Protein AF-A0A1Q1NN47-F1 (afdb_monomer_lite)

Structure (mmCIF, N/CA/C/O backbone):
data_AF-A0A1Q1NN47-F1
#
_entry.id   AF-A0A1Q1NN47-F1
#
loop_
_atom_site.group_PDB
_atom_site.id
_atom_site.type_symbol
_atom_site.label_atom_id
_atom_site.label_alt_id
_atom_site.label_comp_id
_atom_site.label_asym_id
_atom_site.label_entity_id
_atom_site.label_seq_id
_atom_site.pdbx_PDB_ins_code
_atom_site.Cartn_x
_atom_site.Cartn_y
_atom_site.Cartn_z
_atom_site.occupancy
_atom_site.B_iso_or_equiv
_atom_site.auth_seq_id
_atom_site.auth_comp_id
_atom_site.auth_asym_id
_atom_site.auth_atom_id
_atom_site.pdbx_PDB_model_num
ATOM 1 N N . LEU A 1 1 ? 8.223 21.768 3.312 1.00 83.44 1 LEU A N 1
ATOM 2 C CA . LEU A 1 1 ? 9.516 21.054 3.444 1.00 83.44 1 LEU A CA 1
ATOM 3 C C . LEU A 1 1 ? 9.392 19.547 3.188 1.00 83.44 1 LEU A C 1
ATOM 5 O O . LEU A 1 1 ? 10.105 19.047 2.335 1.00 83.44 1 LEU A O 1
ATOM 9 N N . VAL A 1 2 ? 8.454 18.832 3.823 1.00 91.62 2 VAL A N 1
ATOM 10 C CA . VAL A 1 2 ? 8.261 17.369 3.651 1.00 91.62 2 VAL A CA 1
ATOM 11 C C . VAL A 1 2 ? 8.114 16.928 2.190 1.00 91.62 2 VAL A C 1
ATOM 13 O O . VAL A 1 2 ? 8.801 16.015 1.747 1.00 91.62 2 VAL A O 1
ATOM 16 N N . LYS A 1 3 ? 7.298 17.637 1.402 1.00 92.62 3 LYS A N 1
ATOM 17 C CA . LYS A 1 3 ? 7.143 17.364 -0.038 1.00 92.62 3 LYS A CA 1
ATOM 18 C C . LYS A 1 3 ? 8.458 17.469 -0.817 1.00 92.62 3 LYS A C 1
ATOM 20 O O . LYS A 1 3 ? 8.693 16.683 -1.724 1.00 92.62 3 LYS A O 1
ATOM 25 N N . VAL A 1 4 ? 9.330 18.404 -0.435 1.00 93.56 4 VAL A N 1
ATOM 26 C CA . VAL A 1 4 ? 10.653 18.577 -1.057 1.00 93.56 4 VAL A CA 1
ATOM 27 C C . VAL A 1 4 ? 11.542 17.377 -0.741 1.00 93.56 4 VAL A C 1
ATOM 29 O O . VAL A 1 4 ? 12.167 16.834 -1.644 1.00 93.56 4 VAL A O 1
ATOM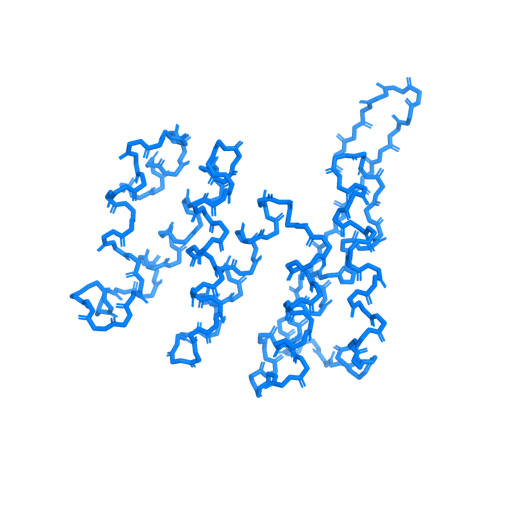 32 N N . LEU A 1 5 ? 11.532 16.907 0.510 1.00 92.31 5 LEU A N 1
ATOM 33 C CA . LEU A 1 5 ? 12.248 15.693 0.917 1.00 92.31 5 LEU A CA 1
ATOM 34 C C . LEU A 1 5 ? 11.745 14.451 0.162 1.00 92.31 5 LEU A C 1
ATOM 36 O O . LEU A 1 5 ? 12.544 13.658 -0.333 1.00 92.31 5 LEU A O 1
ATOM 40 N N . GLY A 1 6 ? 10.424 14.313 0.009 1.00 90.56 6 GLY A N 1
ATOM 41 C CA . GLY A 1 6 ? 9.819 13.244 -0.788 1.00 90.56 6 GLY A CA 1
ATOM 42 C C . GLY A 1 6 ? 10.204 13.310 -2.269 1.00 90.56 6 GLY A C 1
ATOM 43 O O . GLY A 1 6 ? 10.494 12.284 -2.879 1.00 90.56 6 GLY A O 1
ATOM 44 N N . ASN A 1 7 ? 10.271 14.507 -2.853 1.00 93.50 7 ASN A N 1
ATOM 45 C CA . ASN A 1 7 ? 10.697 14.693 -4.243 1.00 93.50 7 ASN A CA 1
ATOM 46 C C . ASN A 1 7 ? 12.189 14.403 -4.445 1.00 93.50 7 ASN A C 1
ATOM 48 O O . ASN A 1 7 ? 12.553 13.810 -5.455 1.00 93.50 7 ASN A O 1
ATOM 52 N N . ALA A 1 8 ? 13.040 14.764 -3.478 1.00 92.69 8 ALA A N 1
ATOM 53 C CA . ALA A 1 8 ? 14.467 14.449 -3.520 1.00 92.69 8 ALA A CA 1
ATOM 54 C C . ALA A 1 8 ? 14.723 12.932 -3.531 1.00 92.69 8 ALA A C 1
ATOM 56 O O . ALA A 1 8 ? 15.737 12.478 -4.064 1.00 92.69 8 ALA A O 1
ATOM 57 N N . ALA A 1 9 ? 13.808 12.149 -2.943 1.00 89.12 9 ALA A N 1
ATOM 58 C CA . ALA A 1 9 ? 13.853 10.689 -2.919 1.00 89.12 9 ALA A CA 1
ATOM 59 C C . ALA A 1 9 ? 15.221 10.149 -2.462 1.00 89.12 9 ALA A C 1
ATOM 61 O O . ALA A 1 9 ? 15.709 9.141 -2.975 1.00 89.12 9 ALA A O 1
ATOM 62 N N . HIS A 1 10 ? 15.899 10.863 -1.562 1.00 91.69 10 HIS A N 1
ATOM 63 C CA . HIS A 1 10 ? 17.239 10.518 -1.102 1.00 91.69 10 HIS A CA 1
ATOM 64 C C . HIS A 1 10 ? 17.143 9.769 0.236 1.00 91.69 10 HIS A C 1
ATOM 66 O O . HIS A 1 10 ? 16.437 10.258 1.118 1.00 91.69 10 HIS A O 1
ATOM 72 N N . PRO A 1 11 ? 17.853 8.642 0.447 1.00 89.00 11 PRO A N 1
ATOM 73 C CA . PRO A 1 11 ? 17.772 7.873 1.696 1.00 89.00 11 PRO A CA 1
ATOM 74 C C . PRO A 1 11 ? 18.042 8.695 2.967 1.00 89.00 11 PRO A C 1
ATOM 76 O O . PRO A 1 11 ? 17.409 8.477 3.995 1.00 89.00 11 PRO A O 1
ATOM 79 N N . SER A 1 12 ? 18.895 9.726 2.898 1.00 91.06 12 SER A N 1
ATOM 80 C CA . SER A 1 12 ? 19.125 10.649 4.029 1.00 91.06 12 SER A CA 1
ATOM 81 C C . SER A 1 12 ? 17.872 11.419 4.477 1.00 91.06 12 SER A C 1
ATOM 83 O O . SER A 1 12 ? 17.802 11.863 5.622 1.00 91.06 12 SER A O 1
ATOM 85 N N . SER A 1 13 ? 16.869 11.549 3.603 1.00 92.38 13 SER A N 1
ATOM 86 C CA . SER A 1 13 ? 15.573 12.163 3.911 1.00 92.38 13 SER A CA 1
ATOM 87 C C . SER A 1 13 ? 14.682 11.264 4.766 1.00 92.38 13 SER A C 1
ATOM 89 O O . SER A 1 13 ? 13.721 11.751 5.355 1.00 92.38 13 SER A O 1
ATOM 91 N N . LEU A 1 14 ? 14.998 9.971 4.889 1.00 91.56 14 LEU A N 1
ATOM 92 C CA . LEU A 1 14 ? 14.208 9.028 5.674 1.00 91.56 14 LEU A CA 1
ATOM 93 C C . LEU A 1 14 ? 14.142 9.451 7.146 1.00 91.56 14 LEU A C 1
ATOM 95 O O . LEU A 1 14 ? 13.059 9.582 7.696 1.00 91.56 14 LEU A O 1
ATOM 99 N N . LYS A 1 15 ? 15.291 9.742 7.765 1.00 91.69 15 LYS A N 1
ATOM 100 C CA . LYS A 1 15 ? 15.379 10.121 9.185 1.00 91.69 15 LYS A CA 1
ATOM 101 C C . LYS A 1 15 ? 14.536 11.357 9.553 1.00 91.69 15 LYS A C 1
ATOM 103 O O . LYS A 1 15 ? 13.848 11.312 10.569 1.00 91.69 15 LYS A O 1
ATOM 108 N N . PRO A 1 16 ? 14.568 12.478 8.807 1.00 93.69 16 PRO A N 1
ATOM 109 C CA . PRO A 1 16 ? 13.686 13.605 9.100 1.00 93.69 16 PRO A CA 1
ATOM 110 C C . PRO A 1 16 ? 12.209 13.317 8.797 1.00 93.69 16 PRO A C 1
ATOM 112 O O . PRO A 1 16 ? 11.361 13.834 9.517 1.00 93.69 16 PRO A O 1
ATOM 115 N N . ILE A 1 17 ? 11.883 12.490 7.794 1.00 94.00 17 ILE A N 1
ATOM 116 C CA . ILE A 1 17 ? 10.488 12.105 7.511 1.00 94.00 17 ILE A CA 1
ATOM 117 C C . ILE A 1 17 ? 9.939 11.202 8.624 1.00 94.00 17 ILE A C 1
ATOM 119 O O . ILE A 1 17 ? 8.831 11.427 9.097 1.00 94.00 17 ILE A O 1
ATOM 123 N N . THR A 1 18 ? 10.705 10.218 9.101 1.00 92.62 18 THR A N 1
ATOM 124 C CA . THR A 1 18 ? 10.238 9.296 10.149 1.00 92.62 18 THR A CA 1
ATOM 125 C C . THR A 1 18 ? 9.965 10.003 11.469 1.00 92.62 18 THR A C 1
ATOM 127 O O . THR A 1 18 ? 9.020 9.648 12.166 1.00 92.62 18 THR A O 1
ATOM 130 N N . LYS A 1 19 ? 10.720 11.063 11.778 1.00 93.00 19 LYS A N 1
ATOM 131 C CA . LYS A 1 19 ? 10.504 11.908 12.963 1.00 93.00 19 LYS A CA 1
ATOM 132 C C . LYS A 1 19 ? 9.156 12.624 13.004 1.00 93.00 19 LYS A C 1
ATOM 134 O O . LYS A 1 19 ? 8.792 13.099 14.071 1.00 93.00 19 LYS A O 1
ATOM 139 N N . ILE A 1 20 ? 8.463 12.757 11.877 1.00 94.19 20 ILE A N 1
ATOM 140 C CA . ILE A 1 20 ? 7.164 13.440 11.795 1.00 94.19 20 ILE A CA 1
ATOM 141 C C . ILE A 1 20 ? 6.019 12.482 11.456 1.00 94.19 20 ILE A C 1
ATOM 143 O O . ILE A 1 20 ? 4.898 12.931 11.225 1.00 94.19 20 ILE A O 1
ATOM 147 N N . LEU A 1 21 ? 6.289 11.175 11.392 1.00 94.69 21 LEU A N 1
ATOM 148 C CA . LEU A 1 21 ? 5.246 10.178 11.196 1.00 94.69 21 LEU A CA 1
ATOM 149 C C . LEU A 1 21 ? 4.382 10.048 12.456 1.00 94.69 21 LEU A C 1
ATOM 151 O O . LEU A 1 21 ? 4.880 10.250 13.564 1.00 94.69 21 LEU A O 1
ATOM 155 N N . PRO A 1 22 ? 3.101 9.683 12.298 1.00 93.56 22 PRO A N 1
ATOM 156 C CA . PRO A 1 22 ? 2.161 9.480 13.399 1.00 93.56 22 PRO A CA 1
ATOM 157 C C . PRO A 1 22 ? 2.473 8.180 14.159 1.00 93.56 22 PRO A C 1
ATOM 159 O O . PRO A 1 22 ? 1.670 7.260 14.187 1.00 93.56 22 PRO A O 1
ATOM 162 N N . ILE A 1 23 ? 3.662 8.052 14.743 1.00 88.44 23 ILE A N 1
ATOM 163 C CA . ILE A 1 23 ? 4.019 6.870 15.532 1.00 88.44 23 ILE A CA 1
ATOM 164 C C . ILE A 1 23 ? 3.505 7.081 16.954 1.00 88.44 23 ILE A C 1
ATOM 166 O O . ILE A 1 23 ? 3.844 8.081 17.599 1.00 88.44 23 ILE A O 1
ATOM 170 N N . HIS A 1 24 ? 2.689 6.145 17.440 1.00 79.44 24 HIS A N 1
ATOM 171 C CA . HIS A 1 24 ? 2.130 6.194 18.787 1.00 79.44 24 HIS A CA 1
ATOM 172 C C . HIS A 1 24 ? 3.230 6.369 19.850 1.00 79.44 24 HIS A C 1
ATOM 174 O O . HIS A 1 24 ? 4.316 5.802 19.738 1.00 79.44 24 HIS A O 1
ATOM 180 N N . GLY A 1 25 ? 2.962 7.178 20.878 1.00 79.50 25 GLY A N 1
ATOM 181 C CA . GLY A 1 25 ? 3.923 7.455 21.954 1.00 79.50 25 GLY A CA 1
ATOM 182 C C . GLY A 1 25 ? 5.038 8.449 21.602 1.00 79.50 25 GLY A C 1
ATOM 183 O O . GLY A 1 25 ? 5.882 8.734 22.447 1.00 79.50 25 GLY A O 1
ATOM 184 N N . THR A 1 26 ? 5.049 9.013 20.390 1.00 86.25 26 THR A N 1
ATOM 185 C CA . THR A 1 26 ? 6.003 10.067 20.007 1.00 86.25 26 THR A CA 1
ATOM 186 C C . THR A 1 26 ? 5.362 11.454 20.049 1.00 86.25 26 THR A C 1
ATOM 188 O O . THR A 1 26 ? 4.160 11.605 19.836 1.00 86.25 26 THR A O 1
ATOM 191 N N . ALA A 1 27 ? 6.178 12.500 20.230 1.00 86.06 27 ALA A N 1
ATOM 192 C CA . ALA A 1 27 ? 5.720 13.889 20.113 1.00 86.06 27 ALA A CA 1
ATOM 193 C C . ALA A 1 27 ? 5.141 14.211 18.720 1.00 86.06 27 ALA A C 1
ATOM 195 O O . ALA A 1 27 ? 4.369 15.151 18.572 1.00 86.06 27 ALA A O 1
ATOM 196 N N . ALA A 1 28 ? 5.486 13.424 17.698 1.00 89.81 28 ALA A N 1
ATOM 197 C CA . ALA A 1 28 ? 4.961 13.587 16.351 1.00 89.81 28 ALA A CA 1
ATOM 198 C C . ALA A 1 28 ? 3.490 13.171 16.221 1.00 89.81 28 ALA A C 1
ATOM 200 O O . ALA A 1 28 ? 2.819 13.628 15.298 1.00 89.81 28 ALA A O 1
ATOM 201 N N . ALA A 1 29 ? 2.961 12.355 17.141 1.00 89.00 29 ALA A N 1
ATOM 202 C CA . ALA A 1 29 ? 1.569 11.909 17.108 1.00 89.00 29 ALA A CA 1
ATOM 203 C C . ALA A 1 29 ? 0.558 13.065 17.240 1.00 89.00 29 ALA A C 1
ATOM 205 O O . ALA A 1 29 ? -0.561 12.944 16.752 1.00 89.00 29 ALA A O 1
ATOM 206 N N . SER A 1 30 ? 0.950 14.195 17.843 1.00 90.19 30 SER A N 1
ATOM 207 C CA . SER A 1 30 ? 0.106 15.391 17.981 1.00 90.19 30 SER A CA 1
ATOM 208 C C . SER A 1 30 ? 0.182 16.352 16.790 1.00 90.19 30 SER A C 1
ATOM 210 O O . SER A 1 30 ? -0.517 17.368 16.777 1.00 90.19 30 SER A O 1
ATOM 212 N N . LEU A 1 31 ? 1.023 16.066 15.788 1.00 94.75 31 LEU A N 1
ATOM 213 C CA . LEU A 1 31 ? 1.097 16.898 14.590 1.00 94.75 31 LEU A CA 1
ATOM 214 C C . LEU A 1 31 ? -0.227 16.844 13.806 1.00 94.75 31 LEU A C 1
ATOM 216 O O . LEU A 1 31 ? -0.955 15.854 13.873 1.00 94.75 31 LEU A O 1
ATOM 220 N N . PRO A 1 32 ? -0.549 17.888 13.022 1.00 95.50 32 PRO A N 1
ATOM 221 C CA . PRO A 1 32 ? -1.773 17.901 12.234 1.00 95.50 32 PRO A CA 1
ATOM 222 C C . PRO A 1 32 ? -1.837 16.747 11.226 1.00 95.50 32 PRO A C 1
ATOM 224 O O . PRO A 1 32 ? -0.850 16.453 10.552 1.00 95.50 32 PRO A O 1
ATOM 227 N N . MET A 1 33 ? -3.038 16.203 11.016 1.00 94.94 33 MET A N 1
ATOM 228 C CA . MET A 1 33 ? -3.344 15.140 10.043 1.00 94.94 33 MET A CA 1
ATOM 229 C C . MET A 1 33 ? -2.698 15.364 8.663 1.00 94.94 33 MET A C 1
ATOM 231 O O . MET A 1 33 ? -2.141 14.448 8.060 1.00 94.94 33 MET A O 1
ATOM 235 N N . ARG A 1 34 ? -2.712 16.609 8.169 1.00 95.88 34 ARG A N 1
ATOM 236 C CA . ARG A 1 34 ? -2.094 16.979 6.886 1.00 95.88 34 ARG A CA 1
ATOM 237 C C . ARG A 1 34 ? -0.582 16.732 6.859 1.00 95.88 34 ARG A C 1
ATOM 239 O O . ARG A 1 34 ? -0.053 16.322 5.832 1.00 95.88 34 ARG A O 1
ATOM 246 N N . VAL A 1 35 ? 0.108 16.982 7.973 1.00 95.94 35 VAL A N 1
ATOM 247 C CA . VAL A 1 35 ? 1.553 16.747 8.104 1.00 95.94 35 VAL A CA 1
ATOM 248 C C . VAL A 1 35 ? 1.843 15.252 8.063 1.00 95.94 35 VAL A C 1
ATOM 250 O O . VAL A 1 35 ? 2.758 14.839 7.354 1.00 95.94 35 VAL A O 1
ATOM 253 N N . HIS A 1 36 ? 1.035 14.438 8.746 1.00 96.62 36 HIS A N 1
ATOM 254 C CA . HIS A 1 36 ? 1.153 12.979 8.694 1.00 96.62 36 HIS A CA 1
ATOM 255 C C . HIS A 1 36 ? 0.914 12.434 7.288 1.00 96.62 36 HIS A C 1
ATOM 257 O O . HIS A 1 36 ? 1.710 11.633 6.807 1.00 96.62 36 HIS A O 1
ATOM 263 N N . ALA A 1 37 ? -0.132 12.900 6.604 1.00 97.50 37 ALA A N 1
ATOM 264 C CA . ALA A 1 37 ? -0.431 12.492 5.235 1.00 97.50 37 ALA A CA 1
ATOM 265 C C . ALA A 1 37 ? 0.723 12.831 4.273 1.00 97.50 37 ALA A C 1
ATOM 267 O O . ALA A 1 37 ? 1.180 11.966 3.522 1.00 97.50 37 ALA A O 1
ATOM 268 N N . ASP A 1 38 ? 1.248 14.060 4.343 1.00 96.50 38 ASP A N 1
ATOM 269 C CA . ASP A 1 38 ? 2.403 14.484 3.543 1.00 96.50 38 ASP A CA 1
ATOM 270 C C . ASP A 1 38 ? 3.661 13.657 3.875 1.00 96.50 38 ASP A C 1
ATOM 272 O O . ASP A 1 38 ? 4.425 13.317 2.970 1.00 96.50 38 ASP A O 1
ATOM 276 N N . ALA A 1 39 ? 3.877 13.307 5.149 1.00 96.50 39 ALA A N 1
ATOM 277 C CA . ALA A 1 39 ? 5.006 12.486 5.587 1.00 96.50 39 ALA A CA 1
ATOM 278 C C . ALA A 1 39 ? 4.922 11.053 5.053 1.00 96.50 39 ALA A C 1
ATOM 280 O O . ALA A 1 39 ? 5.902 10.554 4.503 1.00 96.50 39 ALA A O 1
ATOM 281 N N . ILE A 1 40 ? 3.751 10.419 5.150 1.00 97.31 40 ILE A N 1
ATOM 282 C CA . ILE A 1 40 ? 3.515 9.076 4.610 1.00 97.31 40 ILE A CA 1
ATOM 283 C C . ILE A 1 40 ? 3.732 9.085 3.096 1.00 97.31 40 ILE A C 1
ATOM 285 O O . ILE A 1 40 ? 4.507 8.286 2.577 1.00 97.31 40 ILE A O 1
ATOM 289 N N . MET A 1 41 ? 3.131 10.034 2.378 1.00 96.88 41 MET A N 1
ATOM 290 C CA . MET A 1 41 ? 3.252 10.093 0.918 1.00 96.88 41 MET A CA 1
ATOM 291 C C . MET A 1 41 ? 4.666 10.434 0.434 1.00 96.88 41 MET A C 1
ATOM 293 O O . MET A 1 41 ? 5.054 10.008 -0.656 1.00 96.88 41 MET A O 1
ATOM 297 N N . ALA A 1 42 ? 5.472 11.136 1.234 1.00 95.88 42 ALA A N 1
ATOM 298 C CA . ALA A 1 42 ? 6.878 11.383 0.916 1.00 95.88 42 ALA A CA 1
ATOM 299 C C . ALA A 1 42 ? 7.715 10.089 0.864 1.00 95.88 42 ALA A C 1
ATOM 301 O O . ALA A 1 42 ? 8.707 10.035 0.133 1.00 95.88 42 ALA A O 1
ATOM 302 N N . LEU A 1 43 ? 7.298 9.029 1.566 1.00 96.25 43 LEU A N 1
ATOM 303 C CA . LEU A 1 43 ? 7.978 7.731 1.550 1.00 96.25 43 LEU A CA 1
ATOM 304 C C . LEU A 1 43 ? 7.865 7.015 0.198 1.00 96.25 43 LEU A C 1
ATOM 306 O O . LEU A 1 43 ? 8.749 6.233 -0.140 1.00 96.25 43 LEU A O 1
ATOM 310 N N . ARG A 1 44 ? 6.833 7.303 -0.609 1.00 94.25 44 ARG A N 1
ATOM 311 C CA . ARG A 1 44 ? 6.580 6.620 -1.892 1.00 94.25 44 ARG A CA 1
ATOM 312 C C . ARG A 1 44 ? 7.781 6.650 -2.836 1.00 94.25 44 ARG A C 1
ATOM 314 O O . ARG A 1 44 ? 8.124 5.645 -3.446 1.00 94.25 44 ARG A O 1
ATOM 321 N N . ASN A 1 45 ? 8.427 7.804 -2.984 1.00 90.31 45 ASN A N 1
ATOM 322 C CA . ASN A 1 45 ? 9.558 7.910 -3.906 1.00 90.31 45 ASN A CA 1
ATOM 323 C C . ASN A 1 45 ? 10.823 7.255 -3.334 1.00 90.31 45 ASN A C 1
ATOM 325 O O . ASN A 1 45 ? 11.625 6.713 -4.090 1.00 90.31 45 ASN A O 1
ATOM 329 N N . ILE A 1 46 ? 10.981 7.269 -2.006 1.00 92.56 46 ILE A N 1
ATOM 330 C CA . ILE A 1 46 ? 12.075 6.582 -1.308 1.00 92.56 46 ILE A CA 1
ATOM 331 C C . ILE A 1 46 ? 11.892 5.060 -1.396 1.00 92.56 46 ILE A C 1
ATOM 333 O O . ILE A 1 46 ? 12.881 4.344 -1.520 1.00 92.56 46 ILE A O 1
ATOM 337 N N . ALA A 1 47 ? 10.650 4.568 -1.443 1.00 93.38 47 ALA A N 1
ATOM 338 C CA . ALA A 1 47 ? 10.310 3.149 -1.587 1.00 93.38 47 ALA A CA 1
ATOM 339 C C . ALA A 1 47 ? 10.961 2.488 -2.809 1.00 93.38 47 ALA A C 1
ATOM 341 O O . ALA A 1 47 ? 11.267 1.301 -2.784 1.00 93.38 47 ALA A O 1
ATOM 342 N N . LYS A 1 48 ? 11.221 3.266 -3.867 1.00 89.38 48 LYS A N 1
ATOM 343 C CA . LYS A 1 48 ? 11.900 2.791 -5.081 1.00 89.38 48 LYS A CA 1
ATOM 344 C C . LYS A 1 48 ? 13.387 2.492 -4.859 1.00 89.38 48 LYS A C 1
ATOM 346 O O . LYS A 1 48 ? 13.968 1.754 -5.647 1.00 89.38 48 LYS A O 1
ATOM 351 N N . LYS A 1 49 ? 14.000 3.078 -3.825 1.00 90.69 49 LYS A N 1
ATOM 352 C CA . LYS A 1 49 ? 15.418 2.903 -3.467 1.00 90.69 49 LYS A CA 1
ATOM 353 C C . LYS A 1 49 ? 15.601 2.008 -2.243 1.00 90.69 49 LYS A C 1
ATOM 355 O O . LYS A 1 49 ? 16.473 1.154 -2.253 1.00 90.69 49 LYS A O 1
ATOM 360 N N . GLU A 1 50 ? 14.753 2.181 -1.230 1.00 93.38 50 GLU A N 1
ATOM 361 C CA . GLU A 1 50 ? 14.829 1.486 0.063 1.00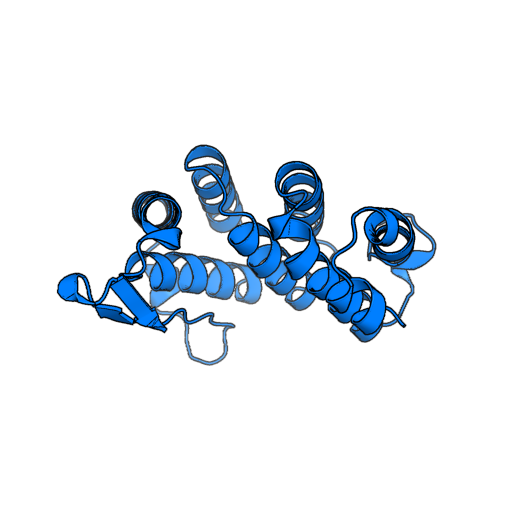 93.38 50 GLU A CA 1
ATOM 362 C C . GLU A 1 50 ? 13.543 0.682 0.358 1.00 93.38 50 GLU A C 1
ATOM 364 O O . GLU A 1 50 ? 12.873 0.924 1.366 1.00 93.38 50 GLU A O 1
ATOM 369 N N . PRO A 1 51 ? 13.132 -0.266 -0.509 1.00 94.69 51 PRO A N 1
ATOM 370 C CA . PRO A 1 51 ? 11.814 -0.897 -0.421 1.00 94.69 51 PRO A CA 1
ATOM 371 C C . PRO A 1 51 ? 11.590 -1.648 0.894 1.00 94.69 51 PRO A C 1
ATOM 373 O O . PRO A 1 51 ? 10.501 -1.566 1.445 1.00 94.69 51 PRO A O 1
ATOM 376 N N . ARG A 1 52 ? 12.609 -2.333 1.433 1.00 93.94 52 ARG A N 1
ATOM 377 C CA . ARG A 1 52 ? 12.483 -3.137 2.665 1.00 93.94 52 ARG A CA 1
ATOM 378 C C . ARG A 1 52 ? 12.179 -2.276 3.892 1.00 93.94 52 ARG A C 1
ATOM 380 O O . ARG A 1 52 ? 11.204 -2.524 4.590 1.00 93.94 52 ARG A O 1
ATOM 387 N N . MET A 1 53 ? 12.959 -1.215 4.098 1.00 93.31 53 MET A N 1
ATOM 388 C CA . MET A 1 53 ? 12.747 -0.277 5.206 1.00 93.31 53 MET A CA 1
ATOM 389 C C . MET A 1 53 ? 11.375 0.407 5.101 1.00 93.31 53 MET A C 1
ATOM 391 O O . MET A 1 53 ? 10.663 0.557 6.091 1.00 93.31 53 MET A O 1
ATOM 395 N N . ILE A 1 54 ? 10.973 0.803 3.887 1.00 96.12 54 ILE A N 1
ATOM 396 C CA . ILE A 1 54 ? 9.660 1.419 3.675 1.00 96.12 54 ILE A CA 1
ATOM 397 C C . ILE A 1 54 ? 8.517 0.418 3.886 1.00 96.12 54 ILE A C 1
ATOM 399 O O . ILE A 1 54 ? 7.480 0.810 4.416 1.00 96.12 54 ILE A O 1
ATOM 403 N N . GLN A 1 55 ? 8.693 -0.856 3.525 1.00 96.56 55 GLN A N 1
ATOM 404 C CA . GLN A 1 55 ? 7.703 -1.910 3.776 1.00 96.56 55 GLN A CA 1
ATOM 405 C C . GLN A 1 55 ? 7.403 -2.062 5.263 1.00 96.56 55 GLN A C 1
ATOM 407 O O . GLN A 1 55 ? 6.234 -2.058 5.638 1.00 96.56 55 GLN A O 1
ATOM 412 N N . GLU A 1 56 ? 8.436 -2.165 6.099 1.00 94.62 56 GLU A N 1
ATOM 413 C CA . GLU A 1 56 ? 8.282 -2.320 7.550 1.00 94.62 56 GLU A CA 1
ATOM 414 C C . GLU A 1 56 ? 7.513 -1.140 8.153 1.00 94.62 56 GLU A C 1
ATOM 416 O O . GLU A 1 56 ? 6.529 -1.321 8.871 1.00 94.62 56 GLU A O 1
ATOM 421 N N . LEU A 1 57 ? 7.901 0.077 7.771 1.00 95.31 57 LEU A N 1
ATOM 422 C CA . LEU A 1 57 ? 7.281 1.306 8.247 1.00 95.31 57 LEU A CA 1
ATOM 423 C C . LEU A 1 57 ? 5.827 1.458 7.776 1.00 95.31 57 LEU A C 1
ATOM 425 O O . LEU A 1 57 ? 4.942 1.792 8.563 1.00 95.31 57 LEU A O 1
ATOM 429 N N . ALA A 1 58 ? 5.560 1.200 6.494 1.00 97.19 58 ALA A N 1
ATOM 430 C CA . ALA A 1 58 ? 4.215 1.273 5.934 1.00 97.19 58 ALA A CA 1
ATOM 431 C C . ALA A 1 58 ? 3.296 0.202 6.536 1.00 97.19 58 ALA A C 1
ATOM 433 O O . ALA A 1 58 ? 2.133 0.485 6.821 1.00 97.19 58 ALA A O 1
ATOM 434 N N . LEU A 1 59 ? 3.813 -1.006 6.783 1.00 96.69 59 LEU A N 1
ATOM 435 C CA . LEU A 1 59 ? 3.059 -2.069 7.438 1.00 96.69 59 LEU A CA 1
ATOM 436 C C . LEU A 1 59 ? 2.722 -1.702 8.888 1.00 96.69 59 LEU A C 1
ATOM 438 O O . LEU A 1 59 ? 1.573 -1.867 9.294 1.00 96.69 59 LEU A O 1
ATOM 442 N N . GLN A 1 60 ? 3.677 -1.147 9.642 1.00 95.50 60 GLN A N 1
ATOM 443 C CA . GLN A 1 60 ? 3.442 -0.676 11.009 1.00 95.50 60 GLN A CA 1
ATOM 444 C C . GLN A 1 60 ? 2.316 0.367 11.054 1.00 95.50 60 GLN A C 1
ATOM 446 O O . GLN A 1 60 ? 1.370 0.226 11.827 1.00 95.50 60 GLN A O 1
ATOM 451 N N . LEU A 1 61 ? 2.375 1.375 10.179 1.00 96.50 61 LEU A N 1
ATOM 452 C CA . LEU A 1 61 ? 1.346 2.416 10.077 1.00 96.50 61 LEU A CA 1
ATOM 453 C C . LEU A 1 61 ? -0.010 1.857 9.631 1.00 96.50 61 LEU A C 1
ATOM 455 O O . LEU A 1 61 ? -1.054 2.301 10.100 1.00 96.50 61 LEU A O 1
ATOM 459 N N . TYR A 1 62 ? -0.012 0.881 8.723 1.00 97.69 62 TYR A N 1
ATOM 460 C CA . TYR A 1 62 ? -1.237 0.230 8.274 1.00 97.69 62 TYR A CA 1
ATOM 461 C C . TYR A 1 62 ? -1.909 -0.572 9.395 1.00 97.69 62 TYR A C 1
ATOM 463 O O . TYR A 1 62 ? -3.138 -0.586 9.488 1.00 97.69 62 TYR A O 1
ATOM 471 N N . MET A 1 63 ? -1.127 -1.256 10.231 1.00 95.81 63 MET A N 1
ATOM 472 C CA . MET A 1 63 ? -1.637 -2.129 11.291 1.00 95.81 63 MET A CA 1
ATOM 473 C C . MET A 1 63 ? -2.123 -1.374 12.530 1.00 95.81 63 MET A C 1
ATOM 475 O O . MET A 1 63 ? -2.969 -1.908 13.249 1.00 95.81 63 MET A O 1
ATOM 479 N N . ASP A 1 64 ? -1.652 -0.148 12.760 1.00 95.19 64 ASP A N 1
ATOM 480 C CA . ASP A 1 64 ? -2.093 0.677 13.885 1.00 95.19 64 ASP A CA 1
ATOM 481 C C . ASP A 1 64 ? -3.578 1.058 13.742 1.00 95.19 64 ASP A C 1
ATOM 483 O O . ASP A 1 64 ? -3.960 1.877 12.906 1.00 95.19 64 ASP A O 1
ATOM 487 N N . LYS A 1 65 ? -4.439 0.445 14.561 1.00 94.69 65 LYS A N 1
ATOM 488 C CA . LYS A 1 65 ? -5.890 0.687 14.553 1.00 94.69 65 LYS A CA 1
ATOM 489 C C . LYS A 1 65 ? -6.285 2.014 15.201 1.00 94.69 65 LYS A C 1
ATOM 491 O O . LYS A 1 65 ? -7.398 2.471 14.956 1.00 94.69 65 LYS A O 1
ATOM 496 N N . ALA A 1 66 ? -5.404 2.622 15.997 1.00 93.19 66 ALA A N 1
ATOM 497 C CA . ALA A 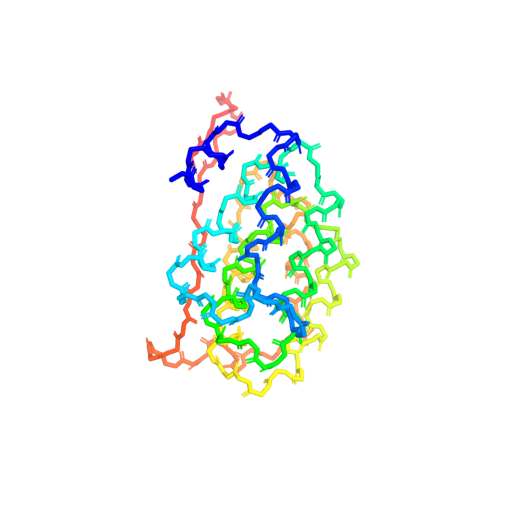1 66 ? -5.633 3.938 16.585 1.00 93.19 66 ALA A CA 1
ATOM 498 C C . ALA A 1 66 ? -5.387 5.067 15.571 1.00 93.19 66 ALA A C 1
ATOM 500 O O . ALA A 1 66 ? -5.854 6.190 15.768 1.00 93.19 66 ALA A O 1
ATOM 501 N N . LEU A 1 67 ? -4.683 4.778 14.470 1.00 95.25 67 LEU A N 1
ATOM 502 C CA . LEU A 1 67 ? -4.457 5.736 13.398 1.00 95.25 67 LEU A CA 1
ATOM 503 C C . LEU A 1 67 ? -5.745 6.080 12.649 1.00 95.25 67 LEU A C 1
ATOM 505 O O . LEU A 1 67 ? -6.588 5.224 12.365 1.00 95.25 67 LEU A O 1
ATOM 509 N N . HIS A 1 68 ? -5.836 7.338 12.216 1.00 96.44 68 HIS A N 1
ATOM 510 C CA . HIS A 1 68 ? -6.927 7.782 11.359 1.00 96.44 68 HIS A CA 1
ATOM 511 C C . HIS A 1 68 ? -7.002 6.911 10.082 1.00 96.44 68 HIS A C 1
ATOM 513 O O . HIS A 1 68 ? -5.967 6.692 9.441 1.00 96.44 68 HIS A O 1
ATOM 519 N N . PRO A 1 69 ? -8.196 6.441 9.660 1.00 97.88 69 PRO A N 1
ATOM 520 C CA . PRO A 1 69 ? -8.347 5.503 8.541 1.00 97.88 69 PRO A CA 1
ATOM 521 C C . PRO A 1 69 ? -7.666 5.957 7.250 1.00 97.88 69 PRO A C 1
ATOM 523 O O . PRO A 1 69 ? -7.079 5.148 6.539 1.00 97.88 69 PRO A O 1
ATOM 526 N N . GLU A 1 70 ? -7.699 7.257 6.964 1.00 97.88 70 GLU A N 1
ATOM 527 C CA . GLU A 1 70 ? -7.028 7.833 5.798 1.00 97.88 70 GLU A CA 1
ATOM 528 C C . GLU A 1 70 ? -5.510 7.640 5.832 1.00 97.88 70 GLU A C 1
ATOM 530 O O . GLU A 1 70 ? -4.942 7.231 4.826 1.00 97.88 70 GLU A O 1
ATOM 535 N N . LEU A 1 71 ? -4.851 7.809 6.983 1.00 98.06 71 LEU A N 1
ATOM 536 C CA . LEU A 1 71 ? -3.406 7.575 7.098 1.00 98.06 71 LEU A CA 1
ATOM 537 C C . LEU A 1 71 ? -3.061 6.104 6.851 1.00 98.06 71 LEU A C 1
ATOM 539 O O . LEU A 1 71 ? -2.077 5.808 6.176 1.00 98.06 71 LEU A O 1
ATOM 543 N N . ARG A 1 72 ? -3.909 5.182 7.322 1.00 98.25 72 ARG A N 1
ATOM 544 C CA . ARG A 1 72 ? -3.762 3.739 7.070 1.00 98.25 72 ARG A CA 1
ATOM 545 C C . ARG A 1 72 ? -3.943 3.417 5.584 1.00 98.25 72 ARG A C 1
ATOM 547 O O . ARG A 1 72 ? -3.184 2.629 5.027 1.00 98.25 72 ARG A O 1
ATOM 554 N N . MET A 1 73 ? -4.899 4.056 4.908 1.00 98.69 73 MET A N 1
ATOM 555 C CA . MET A 1 73 ? -5.081 3.917 3.456 1.00 98.69 73 MET A CA 1
ATOM 556 C C . MET A 1 73 ? -3.875 4.460 2.674 1.00 98.69 73 MET A C 1
ATOM 558 O O . MET A 1 73 ? -3.408 3.795 1.752 1.00 98.69 73 MET A O 1
ATOM 562 N N . LEU A 1 74 ? -3.303 5.603 3.072 1.00 98.38 74 LEU A N 1
ATOM 563 C CA . LEU A 1 74 ? -2.067 6.124 2.470 1.00 98.38 74 LEU A CA 1
ATOM 564 C C . LEU A 1 74 ? -0.876 5.186 2.713 1.00 98.38 74 LEU A C 1
ATOM 566 O O . LEU A 1 74 ? -0.103 4.927 1.793 1.00 98.38 74 LEU A O 1
ATOM 570 N N . ALA A 1 75 ? -0.757 4.617 3.915 1.00 98.19 75 ALA A N 1
ATOM 571 C CA . ALA A 1 75 ? 0.261 3.614 4.216 1.00 98.19 75 ALA A CA 1
ATOM 572 C C . ALA A 1 75 ? 0.094 2.360 3.340 1.00 98.19 75 ALA A C 1
ATOM 574 O O . ALA A 1 75 ? 1.082 1.826 2.845 1.00 98.19 75 ALA A O 1
ATOM 575 N N . CYS A 1 76 ? -1.145 1.940 3.060 1.00 98.31 76 CYS A N 1
ATOM 576 C CA . CYS A 1 76 ? -1.428 0.867 2.106 1.00 98.31 76 CYS A CA 1
ATOM 577 C C . CYS A 1 76 ? -0.926 1.210 0.694 1.00 98.31 76 CYS A C 1
ATOM 579 O O . CYS A 1 76 ? -0.307 0.360 0.062 1.00 98.31 76 CYS A O 1
ATOM 581 N N . ILE A 1 77 ? -1.142 2.436 0.199 1.00 97.94 77 ILE A N 1
ATOM 582 C CA . ILE A 1 77 ? -0.603 2.867 -1.106 1.00 97.94 77 ILE A CA 1
ATOM 583 C C . ILE A 1 77 ? 0.926 2.747 -1.105 1.00 97.94 77 ILE A C 1
ATOM 585 O O . ILE A 1 77 ? 1.499 2.101 -1.977 1.00 97.94 77 ILE A O 1
ATOM 589 N N . VAL A 1 78 ? 1.588 3.324 -0.097 1.00 97.81 78 VAL A N 1
ATOM 590 C CA . VAL A 1 78 ? 3.054 3.289 0.033 1.00 97.81 78 VAL A CA 1
ATOM 591 C C . VAL A 1 78 ? 3.574 1.853 0.113 1.00 97.81 78 VAL A C 1
ATOM 593 O O . VAL A 1 78 ? 4.593 1.540 -0.498 1.00 97.81 78 VAL A O 1
ATOM 596 N N . LEU A 1 79 ? 2.865 0.962 0.808 1.00 97.94 79 LEU A N 1
ATOM 597 C CA . LEU A 1 79 ? 3.215 -0.451 0.880 1.00 97.94 79 LEU A CA 1
ATOM 598 C C . LEU A 1 79 ? 3.215 -1.094 -0.512 1.00 97.94 79 LEU A C 1
ATOM 600 O O . LEU A 1 79 ? 4.167 -1.790 -0.846 1.00 97.94 79 LEU A O 1
ATOM 604 N N . PHE A 1 80 ? 2.209 -0.846 -1.353 1.00 97.00 80 PHE A N 1
ATOM 605 C CA . PHE A 1 80 ? 2.156 -1.427 -2.702 1.00 97.00 80 PHE A CA 1
ATOM 606 C C . PHE A 1 80 ? 3.182 -0.829 -3.676 1.00 97.00 80 PHE A C 1
ATOM 608 O O . PHE A 1 80 ? 3.673 -1.539 -4.553 1.00 97.00 80 PHE A O 1
ATOM 615 N N . GLU A 1 81 ? 3.605 0.417 -3.465 1.00 94.75 81 GLU A N 1
ATOM 616 C CA . GLU A 1 81 ? 4.679 1.071 -4.235 1.00 94.75 81 GLU A CA 1
ATOM 617 C C . GLU A 1 81 ? 6.045 0.390 -4.049 1.00 94.75 81 GLU A C 1
ATOM 619 O O . GLU A 1 81 ? 6.909 0.451 -4.924 1.00 94.75 81 GLU A O 1
ATOM 624 N N . THR A 1 82 ? 6.228 -0.334 -2.942 1.00 96.12 82 THR A N 1
ATOM 625 C CA . THR A 1 82 ? 7.431 -1.147 -2.688 1.00 96.12 82 THR A CA 1
ATOM 626 C C . THR A 1 82 ? 7.444 -2.474 -3.457 1.00 96.12 82 THR A C 1
ATOM 628 O O . THR A 1 82 ? 8.409 -3.228 -3.345 1.00 96.12 82 THR A O 1
ATOM 631 N N . ARG A 1 83 ? 6.374 -2.785 -4.207 1.00 95.69 83 ARG A N 1
ATOM 632 C CA . ARG A 1 83 ? 6.145 -4.069 -4.893 1.00 95.69 83 ARG A CA 1
ATOM 633 C C . ARG A 1 83 ? 6.254 -5.259 -3.925 1.00 95.69 83 ARG A C 1
ATOM 635 O O . ARG A 1 83 ? 7.190 -6.057 -4.020 1.00 95.69 83 ARG A O 1
ATOM 642 N N . PRO A 1 84 ? 5.318 -5.365 -2.964 1.00 96.94 84 PRO A N 1
ATOM 643 C CA . PRO A 1 84 ? 5.382 -6.349 -1.893 1.00 96.94 84 PRO A CA 1
ATOM 644 C C . PRO A 1 84 ? 5.351 -7.780 -2.437 1.00 96.94 84 PRO A C 1
ATOM 646 O O . PRO A 1 84 ? 4.745 -8.071 -3.470 1.00 96.94 84 PRO A O 1
ATOM 649 N N . THR A 1 85 ? 5.999 -8.691 -1.714 1.00 97.06 85 THR A N 1
ATOM 650 C CA . THR A 1 85 ? 6.032 -10.113 -2.070 1.00 97.06 85 THR A CA 1
ATOM 651 C C . THR A 1 85 ? 4.662 -10.771 -1.877 1.00 97.06 85 THR A C 1
ATOM 653 O O . THR A 1 85 ? 3.825 -10.290 -1.111 1.00 97.06 85 THR A O 1
ATOM 656 N N . MET A 1 86 ? 4.454 -11.931 -2.511 1.00 97.75 86 MET A N 1
ATOM 657 C CA . MET A 1 86 ? 3.258 -12.768 -2.318 1.00 97.75 86 MET A CA 1
ATOM 658 C C . MET A 1 86 ? 2.938 -13.002 -0.835 1.00 97.75 86 MET A C 1
ATOM 660 O O . MET A 1 86 ? 1.784 -12.874 -0.425 1.00 97.75 86 MET A O 1
ATOM 664 N N . GLY A 1 87 ? 3.959 -13.310 -0.028 1.00 97.56 87 GLY A N 1
ATOM 665 C CA . GLY A 1 87 ? 3.798 -13.536 1.407 1.00 97.56 87 GLY A CA 1
ATOM 666 C C . GLY A 1 87 ? 3.250 -12.304 2.126 1.00 97.56 87 GLY A C 1
ATOM 667 O O . GLY A 1 87 ? 2.280 -12.411 2.868 1.00 97.56 87 GLY A O 1
ATOM 668 N N . LEU A 1 88 ? 3.797 -11.120 1.837 1.00 97.19 88 LEU A N 1
ATOM 669 C CA . LEU A 1 88 ? 3.353 -9.872 2.460 1.00 97.19 88 LEU A CA 1
ATOM 670 C C . LEU A 1 88 ? 1.933 -9.478 2.029 1.00 97.19 88 LEU A C 1
ATOM 672 O O . LEU A 1 88 ? 1.123 -9.086 2.866 1.00 97.19 88 LEU A O 1
ATOM 676 N N . VAL A 1 89 ? 1.593 -9.650 0.749 1.00 98.38 89 VAL A N 1
ATOM 677 C CA . VAL A 1 89 ? 0.232 -9.410 0.236 1.00 98.38 89 VAL A CA 1
ATOM 678 C C . VAL A 1 89 ? -0.777 -10.393 0.846 1.00 98.38 89 VAL A C 1
ATOM 680 O O . VAL A 1 89 ? -1.889 -10.002 1.196 1.00 98.38 89 VAL A O 1
ATOM 683 N N . THR A 1 90 ? -0.380 -11.651 1.054 1.00 97.94 90 THR A N 1
ATOM 684 C CA . THR A 1 90 ? -1.198 -12.665 1.741 1.00 97.94 90 THR A CA 1
ATOM 685 C C . THR A 1 90 ? -1.423 -12.304 3.210 1.00 97.94 90 THR A C 1
ATOM 687 O O . THR A 1 90 ? -2.553 -12.364 3.696 1.00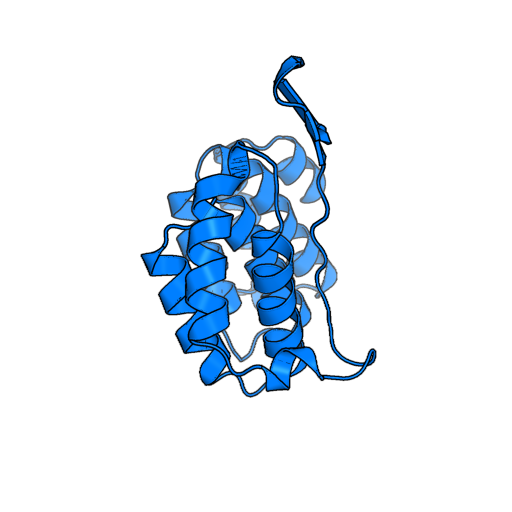 97.94 90 THR A O 1
ATOM 690 N N . THR A 1 91 ? -0.378 -11.864 3.917 1.00 97.31 91 THR A N 1
ATOM 691 C CA . THR A 1 91 ? -0.493 -11.344 5.288 1.00 97.31 91 THR A CA 1
ATOM 692 C C . THR A 1 91 ? -1.447 -10.156 5.347 1.00 97.31 91 THR A C 1
ATOM 694 O O . THR A 1 91 ? -2.340 -10.129 6.192 1.00 97.31 91 THR A O 1
ATOM 697 N N . LEU A 1 92 ? -1.331 -9.214 4.407 1.00 97.69 92 LEU A N 1
ATOM 698 C CA . LEU A 1 92 ? -2.229 -8.066 4.318 1.00 97.69 92 LEU A CA 1
ATOM 699 C C . LEU A 1 92 ? -3.687 -8.495 4.091 1.00 97.69 92 LEU A C 1
ATOM 701 O O . LEU A 1 92 ? -4.587 -7.965 4.735 1.00 97.69 92 LEU A O 1
ATOM 705 N N . ALA A 1 93 ? -3.931 -9.494 3.239 1.00 97.88 93 ALA A N 1
ATOM 706 C CA . ALA A 1 93 ? -5.264 -10.057 3.033 1.00 97.88 93 ALA A CA 1
ATOM 707 C C . ALA A 1 93 ? -5.846 -10.657 4.325 1.00 97.88 93 ALA A C 1
ATOM 709 O O . ALA A 1 93 ? -7.014 -10.438 4.644 1.00 97.88 93 ALA A O 1
ATOM 710 N N . ASN A 1 94 ? -5.032 -11.362 5.112 1.00 97.56 94 ASN A N 1
ATOM 711 C CA . ASN A 1 94 ? -5.469 -11.889 6.404 1.00 97.56 94 ASN A CA 1
ATOM 712 C C . ASN A 1 94 ? -5.784 -10.772 7.411 1.00 97.56 94 ASN A C 1
ATOM 714 O O . ASN A 1 94 ? -6.791 -10.866 8.106 1.00 97.56 94 ASN A O 1
ATOM 718 N N . ILE A 1 95 ? -4.999 -9.689 7.435 1.00 96.62 95 ILE A N 1
ATOM 719 C CA . ILE A 1 95 ? -5.283 -8.509 8.273 1.00 96.62 95 ILE A CA 1
ATOM 720 C C . ILE A 1 95 ? -6.607 -7.847 7.859 1.00 96.62 95 ILE A C 1
ATOM 722 O O . ILE A 1 95 ? -7.417 -7.492 8.712 1.00 96.62 95 ILE A O 1
ATOM 726 N N . VAL A 1 96 ? -6.856 -7.704 6.552 1.00 96.88 96 VAL A N 1
ATOM 727 C CA . VAL A 1 96 ? -8.101 -7.122 6.015 1.00 96.88 96 VAL A CA 1
ATOM 728 C C . VAL A 1 96 ? -9.319 -7.980 6.353 1.00 96.88 96 VAL A C 1
ATOM 730 O O . VAL A 1 96 ? -10.405 -7.449 6.569 1.00 96.88 96 VAL A O 1
ATOM 733 N N . LYS A 1 97 ? -9.163 -9.306 6.422 1.00 96.00 97 LYS A N 1
ATOM 734 C CA . LYS A 1 97 ? -10.250 -10.228 6.781 1.00 96.00 97 LYS A CA 1
ATOM 735 C C . LYS A 1 97 ? -10.826 -9.936 8.171 1.00 96.00 97 LYS A C 1
ATOM 737 O O . LYS A 1 97 ? -12.015 -10.159 8.381 1.00 96.00 97 LYS A O 1
ATOM 742 N N . THR A 1 98 ? -9.998 -9.435 9.085 1.00 95.62 98 THR A N 1
ATOM 743 C CA . THR A 1 98 ? -10.373 -9.056 10.454 1.00 95.62 98 THR A CA 1
ATOM 744 C C . THR A 1 98 ? -10.421 -7.535 10.643 1.00 95.62 98 THR A C 1
ATOM 746 O O . THR A 1 98 ? -10.337 -7.049 11.767 1.00 95.62 98 THR A O 1
ATOM 749 N N . GLU A 1 99 ? -10.490 -6.754 9.562 1.00 97.38 99 GLU A N 1
ATOM 750 C CA . GLU A 1 99 ? -10.567 -5.296 9.641 1.00 97.38 99 GLU A CA 1
ATOM 751 C C . GLU A 1 99 ? -11.989 -4.838 9.980 1.00 97.38 99 GLU A C 1
ATOM 753 O O . GLU A 1 99 ? -12.916 -5.007 9.190 1.00 97.38 99 GLU A O 1
ATOM 758 N N . GLU A 1 100 ? -12.139 -4.192 11.134 1.00 96.19 100 GLU A N 1
ATOM 759 C CA . GLU A 1 100 ? -13.412 -3.619 11.584 1.00 96.19 100 GLU A CA 1
ATOM 760 C C . GLU A 1 100 ? -13.745 -2.314 10.852 1.00 96.19 100 GLU A C 1
ATOM 762 O O . GLU A 1 100 ? -14.909 -2.015 10.574 1.00 96.19 100 GLU A O 1
ATOM 767 N N . ASN A 1 101 ? -12.725 -1.528 10.488 1.00 97.75 101 ASN A N 1
ATOM 768 C CA . ASN A 1 101 ? -12.942 -0.281 9.774 1.00 97.75 101 ASN A CA 1
ATOM 769 C C . ASN A 1 101 ? -13.223 -0.535 8.284 1.00 97.75 101 ASN A C 1
ATOM 771 O O . ASN A 1 101 ? -12.312 -0.718 7.472 1.00 97.75 101 ASN A O 1
ATOM 775 N N . LEU A 1 102 ? -14.501 -0.470 7.904 1.00 97.12 102 LEU A N 1
ATOM 776 C CA . LEU A 1 102 ? -14.940 -0.718 6.528 1.00 97.12 102 LEU A CA 1
ATOM 777 C C . LEU A 1 102 ? -14.363 0.260 5.491 1.00 97.12 102 LEU A C 1
ATOM 779 O O . LEU A 1 102 ? -14.291 -0.107 4.318 1.00 97.12 102 LEU A O 1
ATOM 783 N N . GLN A 1 103 ? -13.926 1.466 5.880 1.00 98.00 103 GLN A N 1
ATOM 784 C CA . GLN A 1 103 ? -13.241 2.377 4.953 1.00 98.00 103 GLN A CA 1
ATOM 785 C C . GLN A 1 103 ? -11.886 1.795 4.543 1.00 98.00 103 GLN A C 1
ATOM 787 O O . GLN A 1 103 ? -11.599 1.676 3.352 1.00 98.00 103 GLN A O 1
ATOM 792 N N . VAL A 1 104 ? -11.099 1.338 5.522 1.00 98.44 104 VAL A N 1
ATOM 793 C CA . VAL A 1 104 ? -9.802 0.690 5.280 1.00 98.44 104 VAL A CA 1
ATOM 794 C C . VAL A 1 104 ? -9.994 -0.634 4.541 1.00 98.44 104 VAL A C 1
ATOM 796 O O . VAL A 1 104 ? -9.338 -0.866 3.527 1.00 98.44 104 VAL A O 1
ATOM 799 N N . ALA A 1 105 ? -10.941 -1.472 4.977 1.00 98.12 105 ALA A N 1
ATOM 800 C CA . ALA A 1 105 ? -11.201 -2.764 4.344 1.00 98.12 105 ALA A CA 1
ATOM 801 C C . ALA A 1 105 ? -11.632 -2.617 2.873 1.00 98.12 105 ALA A C 1
ATOM 803 O O . ALA A 1 105 ? -11.098 -3.297 1.993 1.00 98.12 105 ALA A O 1
ATOM 804 N N . SER A 1 106 ? -12.569 -1.702 2.586 1.00 98.12 106 SER A N 1
ATOM 805 C CA . SER A 1 106 ? -13.030 -1.409 1.221 1.00 98.12 106 SER A CA 1
ATOM 806 C C . SER A 1 106 ? -11.900 -0.881 0.341 1.00 98.12 106 SER A C 1
ATOM 808 O O . SER A 1 106 ? -11.738 -1.331 -0.801 1.00 98.12 106 SER A O 1
ATOM 810 N N . PHE A 1 107 ? -11.104 0.054 0.866 1.00 98.50 107 PHE A N 1
ATOM 811 C CA . PHE A 1 107 ? -9.988 0.645 0.140 1.00 98.50 107 PHE A CA 1
ATOM 812 C C . PHE A 1 107 ? -8.941 -0.408 -0.206 1.00 98.50 107 PHE A C 1
ATOM 814 O O . PHE A 1 107 ? -8.629 -0.600 -1.378 1.00 98.50 107 PHE A O 1
ATOM 821 N N . THR A 1 108 ? -8.461 -1.155 0.787 1.00 98.25 108 THR A N 1
ATOM 822 C CA . THR A 1 108 ? -7.418 -2.160 0.584 1.00 98.25 108 THR A CA 1
ATOM 823 C C . THR A 1 108 ? -7.891 -3.288 -0.341 1.00 98.25 108 THR A C 1
ATOM 825 O O . THR A 1 108 ? -7.153 -3.687 -1.243 1.00 98.25 108 THR A O 1
ATOM 828 N N . TYR A 1 109 ? -9.138 -3.758 -0.200 1.00 98.19 109 TYR A N 1
ATOM 829 C CA . TYR A 1 109 ? -9.711 -4.754 -1.113 1.00 98.19 109 TYR A CA 1
ATOM 830 C C . TYR A 1 109 ? -9.784 -4.242 -2.558 1.00 98.19 109 TYR A C 1
ATOM 832 O O . TYR A 1 109 ? -9.365 -4.937 -3.482 1.00 98.19 109 TYR A O 1
ATOM 840 N N . SER A 1 110 ? -10.313 -3.032 -2.773 1.00 98.06 110 SER A N 1
ATOM 841 C CA . SER A 1 110 ? -10.432 -2.457 -4.122 1.00 98.06 110 SER A CA 1
ATOM 842 C C . SER A 1 110 ? -9.072 -2.142 -4.748 1.00 98.06 110 SER A C 1
ATOM 844 O O . SER A 1 110 ? -8.895 -2.359 -5.947 1.00 98.06 110 SER A O 1
ATOM 846 N N . HIS A 1 111 ? -8.084 -1.746 -3.942 1.00 97.81 111 HIS A N 1
ATOM 847 C CA . HIS A 1 111 ? -6.712 -1.562 -4.398 1.00 97.81 111 HIS A CA 1
ATOM 848 C C . HIS A 1 111 ? -6.116 -2.872 -4.917 1.00 97.81 111 HIS A C 1
ATOM 850 O O . HIS A 1 111 ? -5.725 -2.944 -6.080 1.00 97.81 111 HIS A O 1
ATOM 856 N N . MET A 1 112 ? -6.155 -3.942 -4.112 1.00 98.19 112 MET A N 1
ATOM 857 C CA . MET A 1 112 ? -5.699 -5.265 -4.549 1.00 98.19 112 MET A CA 1
ATOM 858 C C . MET A 1 112 ? -6.451 -5.735 -5.793 1.00 98.19 112 MET A C 1
ATOM 860 O O . MET A 1 112 ? -5.837 -6.165 -6.765 1.00 98.19 112 MET A O 1
ATOM 864 N N . LYS A 1 113 ? -7.782 -5.605 -5.796 1.00 97.62 113 LYS A N 1
ATOM 865 C CA . LYS A 1 113 ? -8.624 -6.022 -6.920 1.00 97.62 113 LYS A CA 1
ATOM 866 C C . LYS A 1 113 ? -8.333 -5.252 -8.209 1.00 97.62 113 LYS A C 1
ATOM 868 O O . LYS A 1 113 ? -8.429 -5.829 -9.283 1.00 97.62 113 LYS A O 1
ATOM 873 N N . SER A 1 114 ? -8.028 -3.962 -8.139 1.00 97.25 114 SER A N 1
ATOM 874 C CA . SER A 1 114 ? -7.684 -3.202 -9.344 1.00 97.25 114 SER A CA 1
ATOM 875 C C . SER A 1 114 ? -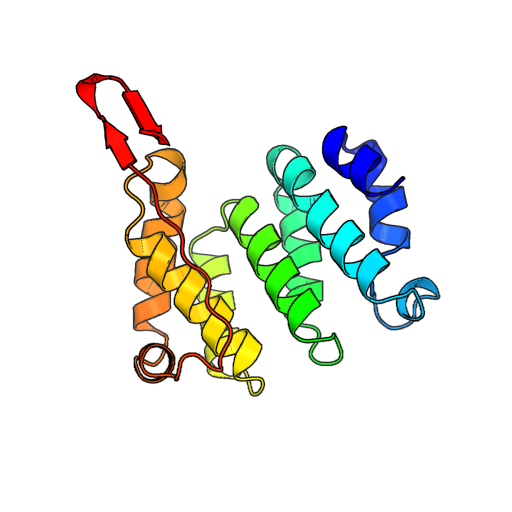6.297 -3.579 -9.869 1.00 97.25 114 SER A C 1
ATOM 877 O O . SER A 1 114 ? -6.142 -3.772 -11.071 1.00 97.25 114 SER A O 1
ATOM 879 N N . LEU A 1 115 ? -5.332 -3.823 -8.976 1.00 97.44 115 LEU A N 1
ATOM 880 C CA . LEU A 1 115 ? -3.998 -4.307 -9.342 1.00 97.44 115 LEU A CA 1
ATOM 881 C C . LEU A 1 115 ? -4.011 -5.690 -10.011 1.00 97.44 115 LEU A C 1
ATOM 883 O O . LEU A 1 115 ? -3.133 -5.963 -10.823 1.00 97.44 115 LEU A O 1
ATOM 887 N N . THR A 1 116 ? -5.003 -6.554 -9.753 1.00 96.94 116 THR A N 1
ATOM 888 C CA . THR A 1 116 ? -5.094 -7.851 -10.461 1.00 96.94 116 THR A CA 1
ATOM 889 C C . THR A 1 116 ? -5.324 -7.718 -11.961 1.00 96.94 116 THR A C 1
ATOM 891 O O . THR A 1 116 ? -5.084 -8.676 -12.693 1.00 96.94 116 THR A O 1
ATOM 894 N N . ARG A 1 117 ? -5.813 -6.556 -12.411 1.00 95.25 117 ARG A N 1
ATOM 895 C CA . ARG A 1 117 ? -6.091 -6.246 -13.818 1.00 95.25 117 ARG A CA 1
ATOM 896 C C . ARG A 1 117 ? -4.944 -5.505 -14.501 1.00 95.25 117 ARG A C 1
ATOM 898 O O . ARG A 1 117 ? -5.086 -5.154 -15.666 1.00 95.25 117 ARG A O 1
ATOM 905 N N . SER A 1 118 ? -3.854 -5.250 -13.780 1.00 94.50 118 SER A N 1
ATOM 906 C CA . SER A 1 118 ? -2.675 -4.592 -14.325 1.00 94.50 118 SER A CA 1
ATOM 907 C C . SER A 1 118 ? -2.066 -5.430 -15.449 1.00 94.50 118 SER A C 1
ATOM 909 O O . SER A 1 118 ? -1.834 -6.630 -15.301 1.00 94.50 118 SER A O 1
ATOM 911 N N . THR A 1 119 ? -1.817 -4.776 -16.576 1.00 90.81 119 THR A N 1
ATOM 912 C CA . THR A 1 119 ? -1.145 -5.319 -17.761 1.00 90.81 119 THR A CA 1
ATOM 913 C C . THR A 1 119 ? 0.322 -4.899 -17.831 1.00 90.81 119 THR A C 1
ATOM 915 O O . THR A 1 119 ? 1.088 -5.436 -18.632 1.00 90.81 119 THR A O 1
ATOM 918 N N . ALA A 1 120 ? 0.741 -3.965 -16.973 1.00 90.56 120 ALA A N 1
ATOM 919 C CA . ALA A 1 120 ? 2.111 -3.493 -16.908 1.00 90.56 120 ALA A CA 1
ATOM 920 C C . ALA A 1 120 ? 3.065 -4.596 -16.420 1.00 90.56 120 ALA A C 1
ATOM 922 O O . ALA A 1 120 ? 2.912 -5.145 -15.326 1.00 90.56 120 ALA A O 1
ATOM 923 N N . ALA A 1 121 ? 4.126 -4.858 -17.190 1.00 88.19 121 ALA A N 1
ATOM 924 C CA . ALA A 1 121 ? 5.131 -5.871 -16.852 1.00 88.19 121 ALA A CA 1
ATOM 925 C C . ALA A 1 121 ? 5.757 -5.650 -15.459 1.00 88.19 121 ALA A C 1
ATOM 927 O O . ALA A 1 121 ? 6.015 -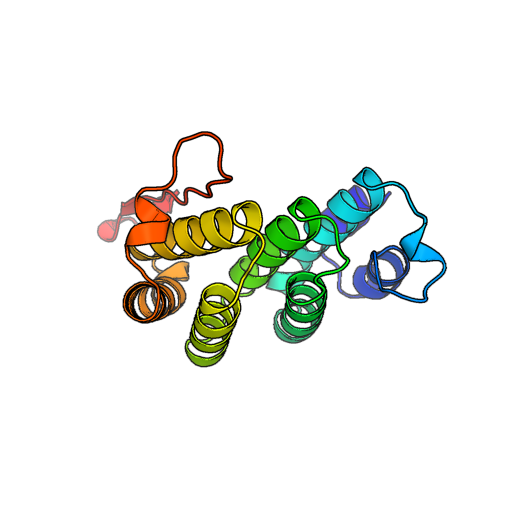6.604 -14.726 1.00 88.19 121 ALA A O 1
ATOM 928 N N . ILE A 1 122 ? 5.928 -4.386 -15.052 1.00 89.56 122 ILE A N 1
ATOM 929 C CA . ILE A 1 122 ? 6.474 -4.007 -13.738 1.00 89.56 122 ILE A CA 1
ATOM 930 C C . ILE A 1 122 ? 5.602 -4.441 -12.550 1.00 89.56 122 ILE A C 1
ATOM 932 O O . ILE A 1 122 ? 6.100 -4.510 -11.426 1.00 89.56 122 ILE A O 1
ATOM 936 N N . HIS A 1 123 ? 4.318 -4.716 -12.782 1.00 93.50 123 HIS A N 1
ATOM 937 C CA . HIS A 1 123 ? 3.354 -5.106 -11.758 1.00 93.50 123 HIS A CA 1
ATOM 938 C C . HIS A 1 123 ? 2.987 -6.588 -11.823 1.00 93.50 123 HIS A C 1
ATOM 940 O O . HIS A 1 123 ? 2.228 -7.034 -10.972 1.00 93.50 123 HIS A O 1
ATOM 946 N N . ALA A 1 124 ? 3.533 -7.373 -12.759 1.00 94.06 124 ALA A N 1
ATOM 947 C CA . ALA A 1 124 ? 3.142 -8.771 -12.958 1.00 94.06 124 ALA A CA 1
ATOM 948 C C . ALA A 1 124 ? 3.198 -9.610 -11.663 1.00 94.06 124 ALA A C 1
ATOM 950 O O . ALA A 1 124 ? 2.264 -10.352 -11.354 1.00 94.06 124 ALA A O 1
ATOM 951 N N . SER A 1 125 ? 4.253 -9.444 -10.857 1.00 96.25 125 SER A N 1
ATOM 952 C CA . SER A 1 125 ? 4.402 -10.140 -9.571 1.00 96.25 125 SER A CA 1
ATOM 953 C C . SER A 1 125 ? 3.360 -9.706 -8.534 1.00 96.25 125 SER A C 1
ATOM 955 O O . SER A 1 125 ? 2.765 -10.545 -7.857 1.00 96.25 125 SER A O 1
ATOM 957 N N . VAL A 1 126 ? 3.099 -8.401 -8.434 1.00 97.38 126 VAL A N 1
ATOM 958 C CA . VAL A 1 126 ? 2.112 -7.823 -7.512 1.00 97.38 126 VAL A CA 1
ATOM 959 C C . VAL A 1 126 ? 0.694 -8.197 -7.942 1.00 97.38 126 VAL A C 1
ATOM 961 O O . VAL A 1 126 ? -0.114 -8.578 -7.104 1.00 97.38 126 VAL A O 1
ATOM 964 N N . ALA A 1 127 ? 0.393 -8.168 -9.240 1.00 97.69 127 ALA A N 1
ATOM 965 C CA . ALA A 1 127 ? -0.889 -8.583 -9.795 1.00 97.69 127 ALA A CA 1
ATOM 966 C C . ALA A 1 127 ? -1.170 -10.063 -9.496 1.00 97.69 127 ALA A C 1
ATOM 968 O O . ALA A 1 127 ? -2.276 -10.408 -9.075 1.00 97.69 127 ALA A O 1
ATOM 969 N N . ALA A 1 128 ? -0.170 -10.940 -9.642 1.00 97.94 128 ALA A N 1
ATOM 970 C CA . ALA A 1 128 ? -0.281 -12.346 -9.253 1.00 97.94 128 ALA A CA 1
ATOM 971 C C . ALA A 1 128 ? -0.545 -12.503 -7.745 1.00 97.94 128 ALA A C 1
ATOM 973 O O . ALA A 1 128 ? -1.427 -13.267 -7.346 1.00 97.94 128 ALA A O 1
ATOM 974 N N . ALA A 1 129 ? 0.154 -11.734 -6.906 1.00 98.31 129 ALA A N 1
ATOM 975 C CA . ALA A 1 129 ? -0.058 -11.734 -5.462 1.00 98.31 129 ALA A CA 1
ATOM 976 C C . ALA A 1 129 ? -1.458 -11.254 -5.060 1.00 98.31 129 ALA A C 1
ATOM 978 O O . ALA A 1 129 ? -2.158 -11.908 -4.283 1.00 98.31 129 ALA A O 1
ATOM 979 N N . CYS A 1 130 ? -1.915 -10.156 -5.655 1.00 98.25 130 CYS A N 1
ATOM 980 C CA . CYS A 1 130 ? -3.257 -9.634 -5.455 1.00 98.25 130 CYS A CA 1
ATOM 981 C C . CYS A 1 130 ? -4.331 -10.627 -5.920 1.00 98.25 130 CYS A C 1
ATOM 983 O O . CYS A 1 130 ? -5.359 -10.743 -5.259 1.00 98.25 130 CYS A O 1
ATOM 985 N N . ASN A 1 131 ? -4.097 -11.384 -7.002 1.00 97.81 131 ASN A N 1
ATOM 986 C CA . ASN A 1 131 ? -5.017 -12.424 -7.480 1.00 97.81 131 ASN A CA 1
ATOM 987 C C . ASN A 1 131 ? -5.233 -13.539 -6.448 1.00 97.81 131 ASN A C 1
ATOM 989 O O . ASN A 1 131 ? -6.343 -14.061 -6.328 1.00 97.81 131 ASN A O 1
ATOM 993 N N . VAL A 1 132 ? -4.198 -13.898 -5.688 1.00 98.06 132 VAL A N 1
ATOM 994 C CA . VAL A 1 132 ? -4.325 -14.835 -4.564 1.00 98.06 132 VAL A CA 1
ATOM 995 C C . VAL A 1 132 ? -5.066 -14.170 -3.404 1.00 98.06 132 VAL A C 1
ATOM 997 O O . VAL A 1 132 ? -6.042 -14.726 -2.902 1.00 98.06 132 VAL A O 1
ATOM 1000 N N . ALA A 1 133 ? -4.679 -12.951 -3.026 1.00 97.81 133 ALA A N 1
ATOM 1001 C CA . ALA A 1 133 ? -5.305 -12.235 -1.918 1.00 97.81 133 ALA A CA 1
ATOM 1002 C C . ALA A 1 133 ? -6.814 -12.013 -2.097 1.00 97.81 133 ALA A C 1
ATOM 1004 O O . ALA A 1 133 ? -7.578 -12.245 -1.162 1.00 97.81 133 ALA A O 1
ATOM 1005 N N . ILE A 1 134 ? -7.287 -11.640 -3.292 1.00 97.12 134 ILE A N 1
ATOM 1006 C CA . ILE A 1 134 ? -8.729 -11.445 -3.520 1.00 97.12 134 ILE A CA 1
ATOM 1007 C C . ILE A 1 134 ? -9.548 -12.734 -3.369 1.00 97.12 134 ILE A C 1
ATOM 1009 O O . ILE A 1 134 ? -10.746 -12.639 -3.116 1.00 97.12 134 ILE A O 1
ATOM 1013 N N . LYS A 1 135 ? -8.928 -13.917 -3.508 1.00 95.75 135 LYS A N 1
ATOM 1014 C CA . LYS A 1 135 ? -9.579 -15.218 -3.269 1.00 95.75 135 LYS A CA 1
ATOM 1015 C C . LYS A 1 135 ? -9.664 -15.557 -1.780 1.00 95.75 135 LYS A C 1
ATOM 1017 O O . LYS A 1 135 ? -10.577 -16.268 -1.376 1.00 95.75 135 LYS A O 1
ATOM 1022 N N . ILE A 1 136 ? -8.737 -15.043 -0.970 1.00 95.50 136 ILE A N 1
ATOM 1023 C CA . ILE A 1 136 ? -8.769 -15.150 0.499 1.00 95.50 136 ILE A CA 1
ATOM 1024 C C . ILE A 1 136 ? -9.862 -14.236 1.075 1.00 95.50 136 ILE A C 1
ATOM 1026 O O . ILE A 1 136 ? -10.513 -14.565 2.070 1.00 95.50 136 ILE A O 1
ATOM 1030 N N . LEU A 1 137 ? -10.061 -13.075 0.449 1.00 95.12 137 LEU A N 1
ATOM 1031 C CA . LEU A 1 137 ? -10.991 -12.042 0.893 1.00 95.12 137 LEU A CA 1
ATOM 1032 C C . LEU A 1 137 ? -12.435 -12.314 0.456 1.00 95.12 137 LEU A C 1
ATOM 1034 O O . LEU A 1 137 ? -12.708 -12.867 -0.606 1.00 95.12 137 LEU A O 1
ATOM 1038 N N . SER A 1 138 ? -13.396 -11.858 1.263 1.00 89.94 138 SER A N 1
ATOM 1039 C CA . SER A 1 138 ? -14.813 -12.022 0.935 1.00 89.94 138 SER A CA 1
ATOM 1040 C C . SER A 1 138 ? -15.226 -11.127 -0.245 1.00 89.94 138 SER A C 1
ATOM 1042 O O . SER A 1 138 ? -15.001 -9.912 -0.195 1.00 89.94 138 SER A O 1
ATOM 1044 N N . PRO A 1 139 ? -15.955 -11.648 -1.253 1.00 89.88 139 PRO A N 1
ATOM 1045 C CA . PRO A 1 139 ? -16.489 -10.835 -2.347 1.00 89.88 139 PRO A CA 1
ATOM 1046 C C . PRO A 1 139 ? -17.517 -9.789 -1.880 1.00 89.88 139 PRO A C 1
ATOM 1048 O O . PRO A 1 139 ? -17.862 -8.889 -2.647 1.00 89.88 139 PRO A O 1
ATOM 1051 N N . LYS A 1 140 ? -17.985 -9.852 -0.622 1.00 92.31 140 LYS A N 1
ATOM 1052 C CA . LYS A 1 140 ? -18.841 -8.823 -0.009 1.00 92.31 140 LYS A CA 1
ATOM 1053 C C . LYS A 1 140 ? -18.181 -7.438 -0.016 1.00 92.31 140 LYS A C 1
ATOM 1055 O O . LYS A 1 140 ? -18.872 -6.456 -0.270 1.00 92.31 140 LYS A O 1
ATOM 1060 N N . LEU A 1 141 ? -16.855 -7.360 0.153 1.00 92.25 141 LEU A N 1
ATOM 1061 C CA . LEU A 1 141 ? -16.105 -6.093 0.120 1.00 92.25 141 LEU A CA 1
ATOM 1062 C C . LEU A 1 141 ? -16.186 -5.391 -1.248 1.00 92.25 141 LEU A C 1
ATOM 1064 O O . LEU A 1 141 ? -16.102 -4.165 -1.339 1.00 92.25 141 LEU A O 1
ATOM 1068 N N . ASN A 1 142 ? -16.439 -6.147 -2.321 1.00 90.50 142 ASN A N 1
ATOM 1069 C CA . ASN A 1 142 ? -16.672 -5.583 -3.647 1.00 90.50 142 ASN A CA 1
ATOM 1070 C C . ASN A 1 142 ? -18.039 -4.899 -3.788 1.00 90.50 142 ASN A C 1
ATOM 1072 O O . ASN A 1 142 ? -18.199 -4.034 -4.640 1.00 90.50 142 ASN A O 1
ATOM 1076 N N . ARG A 1 143 ? -19.031 -5.323 -2.999 1.00 91.94 143 ARG A N 1
ATOM 1077 C CA . ARG A 1 143 ? -20.430 -4.878 -3.104 1.00 91.94 143 ARG A CA 1
ATOM 1078 C C . ARG A 1 143 ? -20.748 -3.688 -2.197 1.00 91.94 143 ARG A C 1
ATOM 1080 O O . ARG A 1 143 ? -21.893 -3.257 -2.134 1.00 91.94 143 ARG A O 1
ATOM 1087 N N . LEU A 1 144 ? -19.750 -3.174 -1.479 1.00 91.94 144 LEU A N 1
ATOM 1088 C CA . LEU A 1 144 ? -19.894 -1.975 -0.660 1.00 91.94 144 LEU A CA 1
ATOM 1089 C C . LEU A 1 144 ? -20.223 -0.760 -1.540 1.00 91.94 144 LEU A C 1
ATOM 1091 O O . LEU A 1 144 ? -19.684 -0.629 -2.640 1.00 91.94 144 LEU A O 1
ATOM 1095 N N . SER A 1 145 ? -21.090 0.119 -1.033 1.00 91.75 145 SER A N 1
ATOM 1096 C CA . SER A 1 145 ? -21.565 1.312 -1.742 1.00 91.75 145 SER A CA 1
ATOM 1097 C C . SER A 1 145 ? -20.454 2.338 -2.007 1.00 91.75 145 SER A C 1
ATOM 1099 O O . SER A 1 145 ? -19.359 2.263 -1.447 1.00 91.75 145 SER A O 1
ATOM 1101 N N . LEU A 1 146 ? -20.763 3.352 -2.822 1.00 90.69 146 LEU A N 1
ATOM 1102 C CA . LEU A 1 146 ? -19.854 4.459 -3.157 1.00 90.69 146 LEU A CA 1
ATOM 1103 C C . LEU A 1 146 ? -19.472 5.352 -1.959 1.00 90.69 146 LEU A C 1
ATOM 1105 O O . LEU A 1 146 ? -18.601 6.201 -2.091 1.00 90.69 146 LEU A O 1
ATOM 1109 N N . ARG A 1 147 ? -20.102 5.167 -0.789 1.00 95.19 147 ARG A N 1
ATOM 1110 C CA . ARG A 1 147 ? -19.752 5.880 0.456 1.00 95.19 147 ARG A CA 1
ATOM 1111 C C . ARG A 1 147 ? -18.485 5.336 1.123 1.00 95.19 147 ARG A C 1
ATOM 1113 O O . ARG A 1 147 ? -17.983 5.946 2.066 1.00 95.19 147 ARG A O 1
ATOM 1120 N N . PHE A 1 148 ? -18.011 4.173 0.680 1.00 97.12 148 PHE A N 1
ATOM 1121 C CA . PHE A 1 148 ? -16.779 3.576 1.170 1.00 97.12 148 PHE A CA 1
ATOM 1122 C C . PHE A 1 148 ? -15.615 3.884 0.237 1.00 97.12 148 PHE A C 1
ATOM 1124 O O . PHE A 1 148 ? -15.763 3.853 -0.984 1.00 97.12 148 PHE A O 1
ATOM 1131 N N . SER A 1 149 ? -14.443 4.102 0.821 1.00 97.94 149 SER A N 1
ATOM 1132 C CA . SER A 1 149 ? -13.201 4.377 0.117 1.00 97.94 149 SER A CA 1
ATOM 1133 C C . SER A 1 149 ? -12.881 3.291 -0.905 1.00 97.94 149 SER A C 1
ATOM 1135 O O . SER A 1 149 ? -13.024 2.089 -0.642 1.00 97.94 149 SER A O 1
ATOM 1137 N N . LYS A 1 150 ? -12.429 3.729 -2.081 1.00 97.19 150 LYS A N 1
ATOM 1138 C CA . LYS A 1 150 ? -12.004 2.871 -3.186 1.00 97.19 150 LYS A CA 1
ATOM 1139 C C . LYS A 1 150 ? -10.653 3.327 -3.717 1.00 97.19 150 LYS A C 1
ATOM 1141 O O . LYS A 1 150 ? -10.367 4.519 -3.742 1.00 97.19 150 LYS A O 1
ATOM 1146 N N . ALA A 1 151 ? -9.869 2.371 -4.192 1.00 96.56 151 ALA A N 1
ATOM 1147 C CA . ALA A 1 151 ? -8.687 2.618 -4.999 1.00 96.56 151 ALA A CA 1
ATOM 1148 C C . ALA A 1 151 ? -8.861 1.939 -6.356 1.00 96.56 151 ALA A C 1
ATOM 1150 O O . ALA A 1 151 ? -9.330 0.800 -6.435 1.00 96.56 151 ALA A O 1
ATOM 1151 N N . ILE A 1 152 ? -8.480 2.645 -7.415 1.00 95.25 152 ILE A N 1
ATOM 1152 C CA . ILE A 1 152 ? -8.546 2.149 -8.784 1.00 95.25 152 ILE A CA 1
ATOM 1153 C C . ILE A 1 152 ? -7.170 2.340 -9.408 1.00 95.25 152 ILE A C 1
ATOM 1155 O O . ILE A 1 152 ? -6.691 3.461 -9.535 1.00 95.25 152 ILE A O 1
ATOM 1159 N N . HIS A 1 153 ? -6.556 1.228 -9.788 1.00 94.88 153 HIS A N 1
ATOM 1160 C CA . HIS A 1 153 ? -5.393 1.174 -10.658 1.00 94.88 153 HIS A CA 1
ATOM 1161 C C . HIS A 1 153 ? -5.846 0.898 -12.095 1.00 94.88 153 HIS A C 1
ATOM 1163 O O . HIS A 1 153 ? -6.604 -0.047 -12.331 1.00 94.88 153 HIS A O 1
ATOM 1169 N N . MET A 1 154 ? -5.399 1.723 -13.037 1.00 93.38 154 MET A N 1
ATOM 1170 C CA . MET A 1 154 ? -5.574 1.512 -14.473 1.00 93.38 154 MET A CA 1
ATOM 1171 C C . MET A 1 154 ? -4.219 1.681 -15.139 1.00 93.38 154 MET A C 1
ATOM 1173 O O . MET A 1 154 ? -3.527 2.653 -14.856 1.00 93.38 154 MET A O 1
ATOM 1177 N N . ASP A 1 155 ? -3.869 0.743 -16.009 1.00 93.06 155 ASP A N 1
ATOM 1178 C CA . ASP A 1 155 ? -2.709 0.851 -16.879 1.00 93.06 155 ASP A CA 1
ATOM 1179 C C . ASP A 1 155 ? -2.998 0.218 -18.236 1.00 93.06 155 ASP A C 1
ATOM 1181 O O . ASP A 1 155 ? -3.966 -0.534 -18.408 1.00 93.06 155 ASP A O 1
ATOM 1185 N N . ILE A 1 156 ? -2.157 0.557 -19.206 1.00 91.56 156 ILE A N 1
ATOM 1186 C CA . ILE A 1 156 ? -2.161 -0.036 -20.541 1.00 91.56 156 ILE A CA 1
ATOM 1187 C C . ILE A 1 156 ? -0.714 -0.329 -20.922 1.00 91.56 156 ILE A C 1
ATOM 1189 O O . ILE A 1 156 ? 0.146 0.539 -20.789 1.00 91.56 156 ILE A O 1
ATOM 1193 N N . TYR A 1 157 ? -0.439 -1.531 -21.430 1.00 91.38 157 TYR A N 1
ATOM 1194 C CA . TYR A 1 157 ? 0.886 -1.916 -21.917 1.00 91.38 157 TYR A CA 1
ATOM 1195 C C . TYR A 1 157 ? 0.830 -2.472 -23.345 1.00 91.38 157 TYR A C 1
ATOM 1197 O O . TYR A 1 157 ? 0.056 -3.379 -23.649 1.00 91.38 157 TYR A O 1
ATOM 1205 N N . ASN A 1 158 ? 1.679 -1.939 -24.223 1.00 91.12 158 ASN A N 1
ATOM 1206 C CA . ASN A 1 158 ? 1.881 -2.395 -25.593 1.00 91.12 158 ASN A CA 1
ATOM 1207 C C . ASN A 1 158 ? 3.187 -3.198 -25.667 1.00 91.12 158 ASN A C 1
ATOM 1209 O O . ASN A 1 158 ? 4.276 -2.639 -25.536 1.00 91.12 158 ASN A O 1
ATOM 1213 N N . ASN A 1 159 ? 3.068 -4.510 -25.885 1.00 87.75 159 ASN A N 1
ATOM 1214 C CA . ASN A 1 159 ? 4.213 -5.418 -25.916 1.00 87.75 159 ASN A CA 1
ATOM 1215 C C . ASN A 1 159 ? 5.172 -5.144 -27.101 1.00 87.75 159 ASN A C 1
ATOM 1217 O O . ASN A 1 159 ? 6.356 -4.963 -26.825 1.00 87.75 159 ASN A O 1
ATOM 1221 N N . PRO A 1 160 ? 4.706 -4.993 -28.363 1.00 93.94 160 PRO A N 1
ATOM 1222 C CA . PRO A 1 160 ? 5.584 -4.641 -29.486 1.00 93.94 160 PRO A CA 1
ATOM 1223 C C . PRO A 1 160 ? 6.408 -3.365 -29.290 1.00 93.94 160 PRO A C 1
ATOM 1225 O O . PRO A 1 160 ? 7.570 -3.317 -29.676 1.00 93.94 160 PRO A O 1
ATOM 1228 N N . LEU A 1 161 ? 5.810 -2.328 -28.698 1.00 93.19 161 LEU A N 1
ATOM 1229 C CA . LEU A 1 161 ? 6.493 -1.054 -28.461 1.00 93.19 161 LEU A CA 1
ATOM 1230 C C . LEU A 1 161 ? 7.288 -1.046 -27.150 1.00 93.19 161 LEU A C 1
ATOM 1232 O O . LEU A 1 161 ? 8.079 -0.137 -26.928 1.00 93.19 161 LEU A O 1
ATOM 1236 N N . MET A 1 162 ? 7.063 -2.025 -26.272 1.00 91.25 162 MET A N 1
ATOM 1237 C CA . MET A 1 162 ? 7.542 -2.044 -24.888 1.00 91.25 162 MET A CA 1
ATOM 1238 C C . MET A 1 162 ? 7.181 -0.774 -24.092 1.00 91.25 162 MET A C 1
ATOM 1240 O O . MET A 1 162 ? 7.899 -0.382 -23.172 1.00 91.25 162 MET A O 1
ATOM 1244 N N . LEU A 1 163 ? 6.050 -0.143 -24.422 1.00 91.31 163 LEU A N 1
ATOM 1245 C CA . LEU A 1 163 ? 5.584 1.112 -23.826 1.00 91.31 163 LEU A CA 1
ATOM 1246 C C . LEU A 1 163 ? 4.264 0.915 -23.083 1.00 91.31 163 LEU A C 1
ATOM 1248 O O . LEU A 1 163 ? 3.432 0.101 -23.476 1.00 91.31 163 LEU A O 1
ATOM 1252 N N . GLY A 1 164 ? 4.051 1.698 -22.028 1.00 89.88 164 GLY A N 1
ATOM 1253 C CA . GLY A 1 164 ? 2.795 1.723 -21.288 1.00 89.88 164 GLY A CA 1
ATOM 1254 C C . GLY A 1 164 ? 2.589 3.021 -20.515 1.00 89.88 164 GLY A C 1
ATOM 1255 O O . GLY A 1 164 ? 3.494 3.857 -20.463 1.00 89.88 164 GLY A O 1
ATOM 1256 N N . ALA A 1 165 ? 1.397 3.170 -19.940 1.00 87.81 165 ALA A N 1
ATOM 1257 C CA . ALA A 1 165 ? 0.972 4.309 -19.126 1.00 87.81 165 ALA A CA 1
ATOM 1258 C C . ALA A 1 165 ? 0.215 3.827 -17.887 1.00 87.81 165 ALA A C 1
ATOM 1260 O O . ALA A 1 165 ? -0.502 2.805 -18.017 1.00 87.81 165 ALA A O 1
#

pLDDT: mean 94.52, std 3.56, range [79.44, 98.69]

Secondary structure (DSSP, 8-state):
-HHHHHHHT-GGGHHHHHTTS--TTSGGGGS-HHHHHHHHHHHHHHHTT-HHHHHHHHHHHHH-TTS-HHHHHHHHHHHHHT---HHHHHHHHHHHHT---HHHHHHHHHHHHHHTT---GGGHHHHHHHHHHHHHS-GGGGG--TTS--------EETTTTEE-

Radius of gyration: 16.03 Å; chains: 1; bounding box: 41×36×51 Å

InterPro domains:
  IPR001747 Vitellogenin, N-terminal [PF01347] (2-113)
  IPR001747 Vitellogenin, N-terminal [PS51211] (1-165)
  IPR011030 Lipovitellin-phosvitin complex, superhelical domain [G3DSA:1.25.10.20] (1-145)
  IPR011030 Lipovitellin-phosvitin complex, superhelical domain [SSF48431] (2-144)
  IPR050733 Vitellogenin/Apolipophorin [PTHR23345] (2-165)

Foldseek 3Di:
DLLVLLVVLDPVSLVVLVLLACDPPHPNVPDDPVSNLSSLLSCLSVLVVVVVVLLVVLVNQLLPPVDDLVSNLSSLVSNVSNVDALVSLQVVLVSLQPDPPLQNSLANLQQLVQLLPDPQPVSPRSNVSSVVSNVSHDCVSVVDDPVHHYDHDDKDADPVVRDMD

Organism: Ocyurus chrysurus (NCBI:txid40499)

Sequence (165 aa):
LVKVLGNAAHPSSLKPITKILPIHGTAAASLPMRVHADAIMALRNIAKKEPRMIQELALQLYMDKALHPELRMLACIVLFETRPTMGLVTTLANIVKTEENLQVASFTYSHMKSLTRSTAAIHASVAAACNVAIKILSPKLNRLSLRFSKAIHMDIYNNPLMLGA